Protein AF-A0A061HMY9-F1 (afdb_monomer_lite)

Foldseek 3Di:
DDPDPDQQPDDLVNLLVQLVVDVAREAEQEDDDPVSTSDAPVSSCVSNVNRYQAEYCYDHAFDDGPNDTHHHPYVDDDDPDD

pLDDT: mean 71.84, std 17.56, range [32.06, 90.12]

InterPro domains:
  IPR012302 Malic enzyme, NAD-binding [PF03949] (1-76)
  IPR036291 NAD(P)-binding domain superfamily [SSF51735] (1-77)

Secondary structure (DSSP, 8-state):
------TTSS-HHHHHHHHHH-SS-EE----SSGGG-SS-HHHHHHHHTT--EE--SS----EEETTEEEPP--SS------

Structure (mmCIF, N/CA/C/O backbone):
data_AF-A0A061HMY9-F1
#
_entry.id   AF-A0A061HMY9-F1
#
loop_
_atom_site.group_PDB
_atom_site.id
_atom_site.type_symbol
_atom_site.label_atom_id
_atom_site.label_alt_id
_atom_site.label_comp_id
_atom_site.label_asym_id
_atom_site.label_entity_id
_atom_site.label_seq_id
_atom_site.pdbx_PDB_ins_code
_atom_site.Cartn_x
_atom_site.Cartn_y
_atom_site.Cartn_z
_atom_site.occupancy
_atom_site.B_iso_or_equiv
_atom_site.auth_seq_id
_atom_site.auth_comp_id
_atom_site.auth_asym_id
_atom_site.auth_atom_id
_atom_site.pdbx_PDB_model_num
ATOM 1 N N . MET A 1 1 ? 0.859 -13.128 -8.622 1.00 42.50 1 MET A N 1
ATOM 2 C CA . MET A 1 1 ? 2.311 -12.955 -8.413 1.00 42.50 1 MET A CA 1
ATOM 3 C C . MET A 1 1 ? 2.821 -12.069 -9.542 1.00 42.50 1 MET A C 1
ATOM 5 O O . MET A 1 1 ? 2.924 -12.550 -10.662 1.00 42.50 1 MET A O 1
ATOM 9 N N . GLY A 1 2 ? 2.997 -10.766 -9.306 1.00 39.56 2 GLY A N 1
ATOM 10 C CA . GLY A 1 2 ? 3.579 -9.858 -10.300 1.00 39.56 2 GLY A CA 1
ATOM 11 C C . GLY A 1 2 ? 5.099 -9.862 -10.160 1.00 39.56 2 GLY A C 1
ATOM 12 O O . GLY A 1 2 ? 5.599 -9.428 -9.132 1.00 39.56 2 GLY A O 1
ATOM 13 N N . LEU A 1 3 ? 5.812 -10.385 -11.160 1.00 44.28 3 LEU A N 1
ATOM 14 C CA . LEU A 1 3 ? 7.282 -10.404 -11.254 1.00 44.28 3 LEU A CA 1
ATOM 15 C C . LEU A 1 3 ? 7.763 -9.403 -12.319 1.00 44.28 3 LEU A C 1
ATOM 17 O O . LEU A 1 3 ? 8.587 -9.741 -13.163 1.00 44.28 3 LEU A O 1
ATOM 21 N N . SER A 1 4 ? 7.198 -8.194 -12.348 1.00 43.59 4 SER A N 1
ATOM 22 C CA . SER A 1 4 ? 7.591 -7.180 -13.332 1.00 43.59 4 SER A CA 1
ATOM 23 C C . SER A 1 4 ? 8.361 -6.076 -12.630 1.00 43.59 4 SER A C 1
ATOM 25 O O . SER A 1 4 ? 7.777 -5.254 -11.935 1.00 43.59 4 SER A O 1
ATOM 27 N N . THR A 1 5 ? 9.674 -6.072 -12.837 1.00 41.84 5 THR A N 1
ATOM 28 C CA . THR A 1 5 ? 10.630 -5.007 -12.507 1.00 41.84 5 THR A CA 1
ATOM 29 C C . THR A 1 5 ? 10.364 -3.760 -13.357 1.00 41.84 5 THR A C 1
ATOM 31 O O . THR A 1 5 ? 11.203 -3.333 -14.152 1.00 41.84 5 THR A O 1
ATOM 34 N N . THR A 1 6 ? 9.156 -3.206 -13.274 1.00 47.12 6 THR A N 1
ATOM 35 C CA . THR A 1 6 ? 8.743 -2.035 -14.048 1.00 47.12 6 THR A CA 1
ATOM 36 C C . THR A 1 6 ? 8.219 -0.970 -13.099 1.00 47.12 6 THR A C 1
ATOM 38 O O . THR A 1 6 ? 7.142 -1.101 -12.519 1.00 47.12 6 THR A O 1
ATOM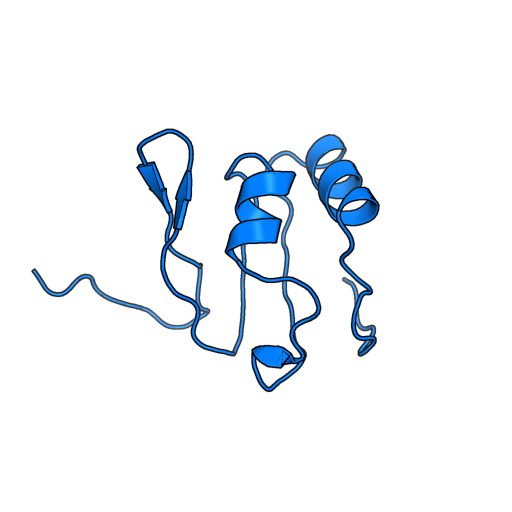 41 N N . ARG A 1 7 ? 8.985 0.117 -12.974 1.00 47.31 7 ARG A N 1
ATOM 42 C CA . ARG A 1 7 ? 8.591 1.338 -12.264 1.00 47.31 7 ARG A CA 1
ATOM 43 C C . ARG A 1 7 ? 7.204 1.784 -12.763 1.00 47.31 7 ARG A C 1
ATOM 45 O O . ARG A 1 7 ? 7.016 1.946 -13.966 1.00 47.31 7 ARG A O 1
ATOM 52 N N . GLY A 1 8 ? 6.229 1.936 -11.863 1.00 52.44 8 GLY A N 1
ATOM 53 C CA . GLY A 1 8 ? 4.850 2.326 -12.205 1.00 52.44 8 GLY A CA 1
ATOM 54 C C . GLY A 1 8 ? 3.888 1.185 -12.574 1.00 52.44 8 GLY A C 1
ATOM 55 O O . GLY A 1 8 ? 2.759 1.457 -12.984 1.00 52.44 8 GLY A O 1
ATOM 56 N N . ALA A 1 9 ? 4.279 -0.085 -12.402 1.00 62.97 9 ALA A N 1
ATOM 57 C CA . ALA A 1 9 ? 3.374 -1.227 -12.581 1.00 62.97 9 ALA A CA 1
ATOM 58 C C . ALA A 1 9 ? 2.189 -1.228 -11.591 1.00 62.97 9 ALA A C 1
ATOM 60 O O . ALA A 1 9 ? 1.142 -1.806 -11.881 1.00 62.97 9 ALA A O 1
ATOM 61 N N . PHE A 1 10 ? 2.328 -0.559 -10.443 1.00 70.44 10 PHE A N 1
ATOM 62 C CA . PHE A 1 10 ? 1.292 -0.437 -9.420 1.00 70.44 10 PHE A CA 1
ATOM 63 C C . PHE A 1 10 ? 0.705 0.977 -9.372 1.00 70.44 10 PHE A C 1
ATOM 65 O O . PHE A 1 10 ? 0.848 1.699 -8.393 1.00 70.44 10 PHE A O 1
ATOM 72 N N . ASN A 1 11 ? 0.017 1.375 -10.442 1.00 80.38 11 ASN A N 1
ATOM 73 C CA . ASN A 1 11 ? -0.739 2.627 -10.449 1.00 80.38 11 ASN A CA 1
ATOM 74 C C . ASN A 1 11 ? -2.062 2.517 -9.662 1.00 80.38 11 ASN A C 1
ATOM 76 O O . ASN A 1 11 ? -2.546 1.421 -9.357 1.00 80.38 11 ASN A O 1
ATOM 80 N N . GLU A 1 12 ? -2.681 3.668 -9.380 1.00 85.62 12 GLU A N 1
ATOM 81 C CA . GLU A 1 12 ? -3.933 3.764 -8.620 1.00 85.62 12 GLU A CA 1
ATOM 82 C C . GLU A 1 12 ? -5.038 2.856 -9.169 1.00 85.62 12 GLU A C 1
ATOM 84 O O . GLU A 1 12 ? -5.713 2.164 -8.407 1.00 85.62 12 GLU A O 1
ATOM 89 N N . GLN A 1 13 ? -5.222 2.823 -10.491 1.00 86.00 13 GLN A N 1
ATOM 90 C CA . GLN A 1 13 ? -6.292 2.041 -11.111 1.00 86.00 13 GLN A CA 1
ATOM 91 C C . GLN A 1 13 ? -6.102 0.542 -10.865 1.00 86.00 13 GLN A C 1
ATOM 93 O O . GLN A 1 13 ? -7.059 -0.160 -10.531 1.00 86.00 13 GLN A O 1
ATOM 98 N N . ILE A 1 14 ? -4.865 0.054 -10.985 1.00 85.81 14 ILE A N 1
ATOM 99 C CA . ILE A 1 14 ? -4.518 -1.347 -10.741 1.00 85.81 14 ILE A CA 1
ATOM 100 C C . ILE A 1 14 ? -4.729 -1.684 -9.265 1.00 85.81 14 ILE A C 1
ATOM 102 O O . ILE A 1 14 ? -5.398 -2.671 -8.960 1.00 85.81 14 ILE A O 1
ATOM 106 N N . ILE A 1 15 ? -4.237 -0.850 -8.346 1.00 86.38 15 ILE A N 1
ATOM 107 C CA . ILE A 1 15 ? -4.377 -1.095 -6.905 1.00 86.38 15 ILE A CA 1
ATOM 108 C C . ILE A 1 15 ? -5.841 -1.058 -6.463 1.00 86.38 15 ILE A C 1
ATOM 110 O O . ILE A 1 15 ? -6.287 -1.963 -5.755 1.00 86.38 15 ILE A O 1
ATOM 114 N N . ARG A 1 16 ? -6.627 -0.083 -6.928 1.00 87.94 16 ARG A N 1
ATOM 115 C CA . ARG A 1 16 ? -8.068 -0.027 -6.640 1.00 87.94 16 ARG A CA 1
ATOM 116 C C . ARG A 1 16 ? -8.800 -1.244 -7.184 1.00 87.94 16 ARG A C 1
ATOM 118 O O . ARG A 1 16 ? -9.649 -1.802 -6.495 1.00 87.94 16 ARG A O 1
ATOM 125 N N . LYS A 1 17 ? -8.452 -1.697 -8.390 1.00 87.88 17 LYS A N 1
ATOM 126 C CA . LYS A 1 17 ? -9.037 -2.910 -8.971 1.00 87.88 17 LYS A CA 1
ATOM 127 C C . LYS A 1 17 ? -8.662 -4.156 -8.166 1.00 87.88 17 LYS A C 1
ATOM 129 O O . LYS A 1 17 ? -9.525 -4.992 -7.918 1.00 87.88 17 LYS A O 1
ATOM 134 N N . MET A 1 18 ? -7.421 -4.260 -7.688 1.00 85.38 18 MET A N 1
ATOM 135 C CA . MET A 1 18 ? -7.002 -5.343 -6.791 1.00 85.38 18 MET A CA 1
ATOM 136 C C . MET A 1 18 ? -7.762 -5.319 -5.460 1.00 85.38 18 MET A C 1
ATOM 138 O O . MET A 1 18 ? -8.173 -6.381 -4.997 1.00 85.38 18 MET A O 1
ATOM 142 N N . ALA A 1 19 ? -7.991 -4.135 -4.885 1.00 87.38 19 ALA A N 1
ATOM 143 C CA . ALA A 1 19 ? -8.766 -3.954 -3.656 1.00 87.38 19 ALA A CA 1
ATOM 144 C C . ALA A 1 19 ? -10.272 -4.208 -3.832 1.00 87.38 19 ALA A C 1
ATOM 146 O O . ALA A 1 19 ? -10.945 -4.592 -2.881 1.00 87.38 19 ALA A O 1
ATOM 147 N N . ALA A 1 20 ? -10.810 -4.011 -5.037 1.00 87.25 20 ALA A N 1
ATOM 148 C CA . ALA A 1 20 ? -12.191 -4.367 -5.354 1.00 87.25 20 ALA A CA 1
ATOM 149 C C . ALA A 1 20 ? -12.375 -5.887 -5.503 1.00 87.25 20 ALA A C 1
ATOM 151 O O . ALA A 1 20 ? -13.418 -6.420 -5.139 1.00 87.25 20 ALA A O 1
ATOM 152 N N . LEU A 1 21 ? -11.364 -6.583 -6.034 1.00 87.25 21 LEU A N 1
ATOM 153 C CA . LEU A 1 21 ? -11.409 -8.029 -6.271 1.00 87.25 21 LEU A CA 1
ATOM 154 C C . LEU A 1 21 ? -11.018 -8.863 -5.043 1.00 87.25 21 LEU A C 1
ATOM 156 O O . LEU A 1 21 ? -11.400 -10.026 -4.957 1.00 87.25 21 LEU A O 1
ATOM 160 N N . ASN A 1 22 ? -10.251 -8.297 -4.109 1.00 81.50 22 ASN A N 1
ATOM 161 C CA . ASN A 1 22 ? -9.712 -9.015 -2.957 1.00 81.50 22 ASN A CA 1
ATOM 162 C C . ASN A 1 22 ? -9.938 -8.212 -1.678 1.00 81.50 22 ASN A C 1
ATOM 164 O O . ASN A 1 22 ? -9.626 -7.026 -1.627 1.00 81.50 22 ASN A O 1
ATOM 168 N N . ALA A 1 23 ? -10.398 -8.880 -0.617 1.00 80.12 23 ALA A N 1
ATOM 169 C CA . ALA A 1 23 ? -10.615 -8.233 0.676 1.00 80.12 23 ALA A CA 1
ATOM 170 C C . ALA A 1 23 ? -9.316 -7.666 1.282 1.00 80.12 23 ALA A C 1
ATOM 172 O O . ALA A 1 23 ? -9.352 -6.581 1.850 1.00 80.12 23 ALA A O 1
ATOM 173 N N . ASN A 1 24 ? -8.190 -8.373 1.114 1.00 80.12 24 ASN A N 1
ATOM 174 C CA . ASN A 1 24 ? -6.862 -7.980 1.599 1.00 80.12 24 ASN A CA 1
ATOM 175 C C . ASN A 1 24 ? -5.833 -8.134 0.462 1.00 80.12 24 ASN A C 1
ATOM 177 O O . ASN A 1 24 ? -5.204 -9.190 0.344 1.00 80.12 24 ASN A O 1
ATOM 181 N N . PRO A 1 25 ? -5.699 -7.147 -0.442 1.00 84.50 25 PRO A N 1
ATOM 182 C CA . PRO A 1 25 ? -4.756 -7.240 -1.550 1.00 84.50 25 PRO A CA 1
ATOM 183 C C . PRO A 1 25 ? -3.314 -7.196 -1.035 1.00 84.50 25 PRO A C 1
ATOM 185 O O . PRO A 1 25 ? -2.972 -6.389 -0.174 1.00 84.50 25 PRO A O 1
ATOM 188 N N . ILE A 1 26 ? -2.453 -8.047 -1.586 1.00 83.25 26 ILE A N 1
ATOM 189 C CA . ILE A 1 26 ? -1.030 -8.078 -1.243 1.00 83.25 26 ILE A CA 1
ATOM 190 C C . ILE A 1 26 ? -0.274 -7.187 -2.233 1.00 83.25 26 ILE A C 1
ATOM 192 O O . ILE A 1 26 ? -0.317 -7.433 -3.439 1.00 83.25 26 ILE A O 1
ATOM 196 N N . ILE A 1 27 ? 0.410 -6.160 -1.726 1.00 83.06 27 ILE A N 1
ATOM 197 C CA . ILE A 1 27 ? 1.206 -5.210 -2.511 1.00 83.06 27 ILE A CA 1
ATOM 198 C C . ILE A 1 27 ? 2.662 -5.349 -2.073 1.00 83.06 27 ILE A C 1
ATOM 200 O O . ILE A 1 27 ? 3.012 -5.057 -0.932 1.00 83.06 27 ILE A O 1
ATOM 204 N N . MET A 1 28 ? 3.501 -5.828 -2.987 1.00 80.00 28 MET A N 1
ATOM 205 C CA . MET A 1 28 ? 4.915 -6.102 -2.738 1.00 80.00 28 MET A CA 1
ATOM 206 C C . MET A 1 28 ? 5.771 -5.333 -3.741 1.00 80.00 28 MET A C 1
ATOM 208 O O . MET A 1 28 ? 6.101 -5.893 -4.788 1.00 80.00 28 MET A O 1
ATOM 212 N N . PRO A 1 29 ? 6.095 -4.054 -3.486 1.00 74.19 29 PRO A N 1
ATOM 213 C CA . PRO A 1 29 ? 7.074 -3.370 -4.309 1.00 74.19 29 PRO A CA 1
ATOM 214 C C . PRO A 1 29 ? 8.455 -3.959 -4.016 1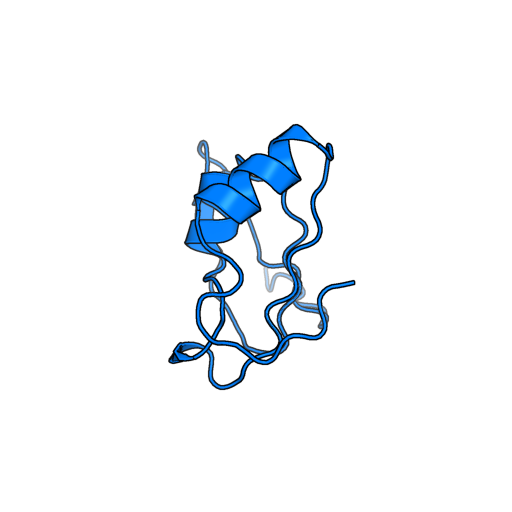.00 74.19 29 PRO A C 1
ATOM 216 O O . PRO A 1 29 ? 8.914 -3.979 -2.871 1.00 74.19 29 PRO A O 1
ATOM 219 N N . LEU A 1 30 ? 9.088 -4.496 -5.055 1.00 70.12 30 LEU A N 1
ATOM 220 C CA . LEU A 1 30 ? 10.394 -5.156 -4.965 1.00 70.12 30 LEU A CA 1
ATOM 221 C C . LEU A 1 30 ? 11.519 -4.274 -5.522 1.00 70.12 30 LEU A C 1
ATOM 223 O O . LEU A 1 30 ? 12.692 -4.632 -5.406 1.00 70.12 30 LEU A O 1
ATOM 227 N N . SER A 1 31 ? 11.178 -3.137 -6.136 1.00 62.44 31 SER A N 1
ATOM 228 C CA . SER A 1 31 ? 12.151 -2.209 -6.701 1.00 62.44 31 SER A CA 1
ATOM 229 C C . SER A 1 31 ? 12.857 -1.395 -5.611 1.00 62.44 31 SER A C 1
ATOM 231 O O . SER A 1 31 ? 12.219 -0.693 -4.829 1.00 62.44 31 SER A O 1
ATOM 233 N N . ASN A 1 32 ? 14.194 -1.445 -5.612 1.00 57.03 32 ASN A N 1
ATOM 234 C CA . ASN A 1 32 ? 15.064 -0.636 -4.755 1.00 57.03 32 ASN A CA 1
ATOM 235 C C . ASN A 1 32 ? 15.856 0.394 -5.587 1.00 57.03 32 ASN A C 1
ATOM 237 O O . ASN A 1 32 ? 16.216 0.098 -6.733 1.00 57.03 32 ASN A O 1
ATOM 241 N N . PRO A 1 33 ? 16.225 1.562 -5.016 1.00 58.56 33 PRO A N 1
ATOM 242 C CA . PRO A 1 33 ? 15.863 2.086 -3.683 1.00 58.56 33 PRO A CA 1
ATOM 243 C C . PRO A 1 33 ? 14.398 2.561 -3.597 1.00 58.56 33 PRO A C 1
ATOM 245 O O . PRO A 1 33 ? 13.709 2.574 -4.609 1.00 58.56 33 PRO A O 1
ATOM 248 N N . SER A 1 34 ? 13.921 2.958 -2.409 1.00 60.00 34 SER A N 1
ATOM 249 C CA . SER A 1 34 ? 12.522 3.350 -2.134 1.00 60.00 34 SER A CA 1
ATOM 250 C C . SER A 1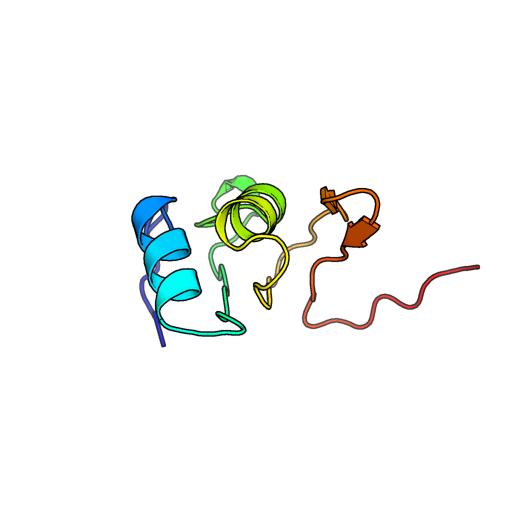 34 ? 11.964 4.407 -3.097 1.00 60.00 34 SER A C 1
ATOM 252 O O . SER A 1 34 ? 10.787 4.358 -3.439 1.00 60.00 34 SER A O 1
ATOM 254 N N . ASP A 1 35 ? 12.813 5.316 -3.587 1.00 59.81 35 ASP A N 1
ATOM 255 C CA . ASP A 1 35 ? 12.470 6.333 -4.598 1.00 59.81 35 ASP A CA 1
ATOM 256 C C . ASP A 1 35 ? 12.143 5.741 -5.981 1.00 59.81 35 ASP A C 1
ATOM 258 O O . ASP A 1 35 ? 11.543 6.391 -6.840 1.00 59.81 35 ASP A O 1
ATOM 262 N N . ASN A 1 36 ? 12.533 4.488 -6.215 1.00 59.59 36 ASN A N 1
ATOM 263 C CA . ASN A 1 36 ? 12.200 3.698 -7.395 1.00 59.59 36 ASN A CA 1
ATOM 264 C C . ASN A 1 36 ? 11.105 2.655 -7.126 1.00 59.59 36 ASN A C 1
ATOM 266 O O . ASN A 1 36 ? 10.789 1.890 -8.037 1.00 59.59 36 ASN A O 1
ATOM 270 N N . SER A 1 37 ? 10.533 2.622 -5.919 1.00 63.50 37 SER A N 1
ATOM 271 C CA . SER A 1 37 ? 9.448 1.706 -5.570 1.00 63.50 37 SER A CA 1
ATOM 272 C C . SER A 1 37 ? 8.270 1.886 -6.527 1.00 63.50 37 SER A C 1
ATOM 274 O O . SER A 1 37 ? 7.914 3.007 -6.891 1.00 63.50 37 SER A O 1
ATOM 276 N N . GLU A 1 38 ? 7.642 0.786 -6.943 1.00 68.31 38 GLU A N 1
ATOM 277 C CA . GLU A 1 38 ? 6.504 0.836 -7.863 1.00 68.31 38 GLU A CA 1
ATOM 278 C C . GLU A 1 38 ? 5.259 1.519 -7.271 1.00 68.31 38 GLU A C 1
ATOM 280 O O . GLU A 1 38 ? 4.383 1.931 -8.030 1.00 68.31 38 GLU A O 1
ATOM 285 N N . CYS A 1 39 ? 5.176 1.602 -5.942 1.00 76.88 39 CYS A N 1
ATOM 286 C CA . CYS A 1 39 ? 4.121 2.259 -5.174 1.00 76.88 39 CYS A CA 1
ATOM 287 C C . CYS A 1 39 ? 4.659 2.592 -3.776 1.00 76.88 39 CYS A C 1
ATOM 289 O O . CYS A 1 39 ? 5.400 1.797 -3.185 1.00 76.88 39 CYS A O 1
ATOM 291 N N . THR A 1 40 ? 4.276 3.736 -3.214 1.00 84.50 40 THR A N 1
ATOM 292 C CA . THR A 1 40 ? 4.575 4.059 -1.812 1.00 84.50 40 THR A CA 1
ATOM 293 C C . THR A 1 40 ? 3.579 3.390 -0.861 1.00 84.50 40 THR A C 1
ATOM 295 O O . THR A 1 40 ? 2.482 2.984 -1.252 1.00 84.50 40 THR A O 1
ATOM 298 N N . PHE A 1 41 ? 3.943 3.278 0.419 1.00 86.19 41 PHE A N 1
ATOM 299 C CA . PHE A 1 41 ? 3.030 2.747 1.432 1.00 86.19 41 PHE A CA 1
ATOM 300 C C . PHE A 1 41 ? 1.795 3.640 1.648 1.00 86.19 41 PHE A C 1
ATOM 302 O O . PHE A 1 41 ? 0.696 3.128 1.869 1.00 86.19 41 PHE A O 1
ATOM 309 N N . GLU A 1 42 ? 1.950 4.962 1.537 1.00 87.12 42 GLU A N 1
ATOM 310 C CA . GLU A 1 42 ? 0.837 5.912 1.637 1.00 87.12 42 GLU A CA 1
ATOM 311 C C . GLU A 1 42 ? -0.187 5.689 0.520 1.00 87.12 42 GLU A C 1
ATOM 313 O O . GLU A 1 42 ? -1.378 5.531 0.788 1.00 87.12 42 GLU A O 1
ATOM 318 N N . GLU A 1 43 ? 0.279 5.601 -0.725 1.00 87.81 43 GLU A N 1
ATOM 319 C CA . GLU A 1 43 ? -0.566 5.348 -1.892 1.00 87.81 43 GLU A CA 1
ATOM 320 C C . GLU A 1 43 ? -1.287 4.003 -1.790 1.00 87.81 43 GLU A C 1
ATOM 322 O O . GLU A 1 43 ? -2.509 3.937 -1.933 1.00 87.81 43 GLU A O 1
ATOM 327 N N . ALA A 1 44 ? -0.555 2.936 -1.454 1.00 87.44 44 ALA A N 1
ATOM 328 C CA . ALA A 1 44 ? -1.123 1.611 -1.240 1.00 87.44 44 ALA A CA 1
ATOM 329 C C . ALA A 1 44 ? -2.219 1.635 -0.165 1.00 87.44 44 ALA A C 1
ATOM 331 O O . ALA A 1 44 ? -3.310 1.097 -0.367 1.00 87.44 44 ALA A O 1
ATOM 332 N N . THR A 1 45 ? -1.962 2.298 0.962 1.00 88.12 45 THR A N 1
ATOM 333 C CA . THR A 1 45 ? -2.921 2.426 2.065 1.00 88.12 45 THR A CA 1
ATOM 334 C C . THR A 1 45 ? -4.154 3.213 1.627 1.00 88.12 45 THR A C 1
ATOM 336 O O . THR A 1 45 ? -5.281 2.742 1.786 1.00 88.12 45 THR A O 1
AT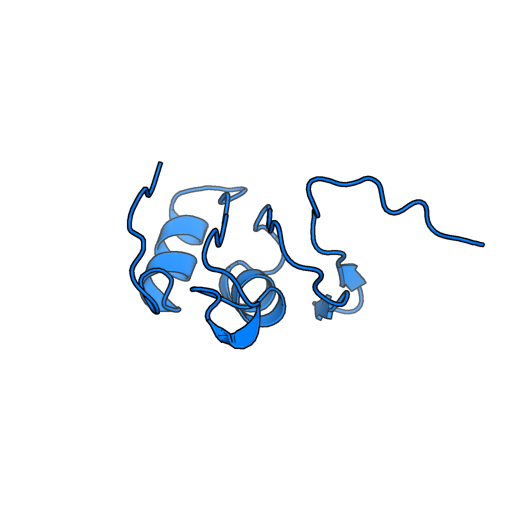OM 339 N N . LYS A 1 46 ? -3.960 4.366 0.985 1.00 89.81 46 LYS A N 1
ATOM 340 C CA . LYS A 1 46 ? -5.039 5.241 0.518 1.00 89.81 46 LYS A CA 1
ATOM 341 C C . LYS A 1 46 ? -5.927 4.561 -0.521 1.00 89.81 46 LYS A C 1
ATOM 343 O O . LYS A 1 46 ? -7.153 4.607 -0.426 1.00 89.81 46 LYS A O 1
ATOM 348 N N . TRP A 1 47 ? -5.333 3.914 -1.519 1.00 90.12 47 TRP A N 1
ATOM 349 C CA . TRP A 1 47 ? -6.066 3.310 -2.634 1.00 90.12 47 TRP A CA 1
ATOM 350 C C . TRP A 1 47 ? -6.775 2.010 -2.259 1.00 90.12 47 TRP A C 1
ATOM 352 O O . TRP A 1 47 ? -7.761 1.648 -2.901 1.00 90.12 47 TRP A O 1
ATOM 362 N N . THR A 1 48 ? -6.322 1.336 -1.199 1.00 88.25 48 THR A N 1
ATOM 363 C CA . THR A 1 48 ? -6.957 0.117 -0.671 1.00 88.25 48 THR A CA 1
ATOM 364 C C . THR A 1 48 ? -7.795 0.349 0.583 1.00 88.25 48 THR A C 1
ATOM 366 O O . THR A 1 48 ? -8.341 -0.604 1.139 1.00 88.25 48 THR A O 1
ATOM 369 N N . ASN A 1 49 ? -7.933 1.604 1.020 1.00 87.31 49 ASN A N 1
ATOM 370 C CA . ASN A 1 49 ? -8.624 1.988 2.248 1.00 87.31 49 ASN A CA 1
ATOM 371 C C . ASN A 1 49 ? -8.083 1.263 3.499 1.00 87.31 49 ASN A C 1
ATOM 373 O O . ASN A 1 49 ? -8.851 0.754 4.314 1.00 87.31 49 ASN A O 1
ATOM 377 N N . GLY A 1 50 ? -6.757 1.154 3.605 1.00 84.75 50 GLY A N 1
ATOM 378 C CA . GLY A 1 50 ? -6.067 0.505 4.722 1.00 84.75 50 GLY A CA 1
ATOM 379 C C . GLY A 1 50 ? -6.120 -1.024 4.729 1.00 84.75 50 GLY A C 1
ATOM 380 O O . GLY A 1 50 ? -5.743 -1.629 5.727 1.00 84.75 50 GLY A O 1
ATOM 381 N N . LYS A 1 51 ? -6.588 -1.661 3.648 1.00 84.31 51 LYS A N 1
ATOM 382 C CA . LYS A 1 51 ? -6.733 -3.126 3.568 1.00 84.31 51 LYS A CA 1
ATOM 383 C C . LYS A 1 51 ? -5.531 -3.840 2.955 1.00 84.31 51 LYS A C 1
ATOM 385 O O . LYS A 1 51 ? -5.440 -5.064 3.039 1.00 84.31 51 LYS A O 1
ATOM 390 N N . ALA A 1 52 ? -4.645 -3.112 2.277 1.00 85.38 52 ALA A N 1
ATOM 391 C CA . ALA A 1 52 ? -3.488 -3.722 1.642 1.00 85.38 52 ALA A CA 1
ATOM 392 C C . ALA A 1 52 ? -2.509 -4.293 2.667 1.00 85.38 52 ALA A C 1
ATOM 394 O O . ALA A 1 52 ? -2.084 -3.610 3.596 1.00 85.38 52 ALA A O 1
ATOM 395 N N . ILE A 1 53 ? -2.067 -5.521 2.415 1.00 84.38 53 ILE A N 1
ATOM 396 C CA . ILE A 1 53 ? -0.879 -6.077 3.053 1.00 84.38 53 ILE A CA 1
ATOM 397 C C . ILE A 1 53 ? 0.313 -5.580 2.241 1.00 84.38 53 ILE A C 1
ATOM 399 O O . ILE A 1 53 ? 0.553 -6.050 1.128 1.00 84.38 53 ILE A O 1
ATOM 403 N N . PHE A 1 54 ? 1.021 -4.592 2.780 1.00 84.19 54 PHE A N 1
ATOM 404 C CA . PHE A 1 54 ? 2.156 -3.968 2.110 1.00 84.19 54 PHE A CA 1
ATOM 405 C C . PHE A 1 54 ? 3.470 -4.568 2.599 1.00 84.19 54 PHE A C 1
ATOM 407 O O . PHE A 1 54 ? 3.845 -4.326 3.744 1.00 84.19 54 PHE A O 1
ATOM 414 N N . ALA A 1 55 ? 4.161 -5.309 1.734 1.00 79.94 55 ALA A N 1
ATOM 415 C CA . ALA A 1 55 ? 5.427 -5.963 2.046 1.00 79.94 55 ALA A CA 1
ATOM 416 C C . ALA A 1 55 ? 6.556 -5.421 1.168 1.00 79.94 55 ALA A C 1
ATOM 418 O O . ALA A 1 55 ? 6.663 -5.747 -0.008 1.00 79.94 55 ALA A O 1
ATOM 419 N N . SER A 1 56 ? 7.409 -4.594 1.767 1.00 74.94 56 SER A N 1
ATOM 420 C CA . SER A 1 56 ? 8.550 -3.959 1.106 1.00 74.94 56 SER A CA 1
ATOM 421 C C . SER A 1 56 ? 9.869 -4.427 1.718 1.00 74.94 56 SER A C 1
ATOM 423 O O . SER A 1 56 ? 9.946 -4.678 2.923 1.00 74.94 56 SER A O 1
ATOM 425 N N . GLY A 1 57 ? 10.911 -4.512 0.885 1.00 67.62 57 GLY A N 1
ATOM 426 C CA . GLY A 1 57 ? 12.295 -4.710 1.328 1.00 67.62 57 GLY A CA 1
ATOM 427 C C . GLY A 1 57 ? 12.982 -3.424 1.807 1.00 67.62 57 GLY A C 1
ATOM 428 O O . GLY A 1 57 ? 13.951 -3.490 2.563 1.00 67.62 57 GLY A O 1
ATOM 429 N N . SER A 1 58 ? 12.477 -2.260 1.393 1.00 71.69 58 SER A N 1
ATOM 430 C CA . SER A 1 58 ? 12.947 -0.941 1.823 1.00 71.69 58 SER A CA 1
ATOM 431 C C . SER A 1 58 ? 12.118 -0.384 2.983 1.00 71.69 58 SER A C 1
ATOM 433 O O . SER A 1 58 ? 10.901 -0.603 3.000 1.00 71.69 58 SER A O 1
ATOM 435 N N . PRO A 1 59 ? 12.728 0.378 3.914 1.00 73.69 59 PRO A N 1
ATOM 436 C CA . PRO A 1 59 ? 12.018 0.994 5.029 1.00 73.69 59 PRO A CA 1
ATOM 437 C C . PRO A 1 59 ? 11.022 2.051 4.531 1.00 73.69 59 PRO A C 1
ATOM 439 O O . PRO A 1 59 ? 11.359 2.897 3.706 1.00 73.69 59 PRO A O 1
ATOM 442 N N . PHE A 1 60 ? 9.804 2.005 5.067 1.00 80.75 60 PHE A N 1
ATOM 443 C CA . PHE A 1 60 ? 8.745 2.995 4.866 1.00 80.75 60 PHE A CA 1
ATOM 444 C C . PHE A 1 60 ? 8.246 3.475 6.228 1.00 80.75 60 PHE A C 1
ATOM 446 O O . PHE A 1 60 ? 8.260 2.717 7.201 1.00 80.75 60 PHE A O 1
ATOM 453 N N . LEU A 1 61 ? 7.806 4.730 6.295 1.00 84.06 61 LEU A N 1
ATOM 454 C CA . LEU A 1 61 ? 7.229 5.297 7.510 1.00 84.06 61 LEU A CA 1
ATOM 455 C C . LEU A 1 61 ? 5.771 4.839 7.690 1.00 84.06 61 LEU A C 1
ATOM 457 O O . LEU A 1 61 ? 5.083 4.617 6.691 1.00 84.06 61 LEU A O 1
ATOM 461 N N . PRO A 1 62 ? 5.283 4.704 8.937 1.00 85.25 62 PRO A N 1
ATOM 462 C CA . PRO A 1 62 ? 3.859 4.547 9.216 1.00 85.25 62 PRO A CA 1
ATOM 463 C C . PRO A 1 62 ? 3.055 5.734 8.678 1.00 85.25 62 PRO A C 1
ATOM 465 O O . PRO A 1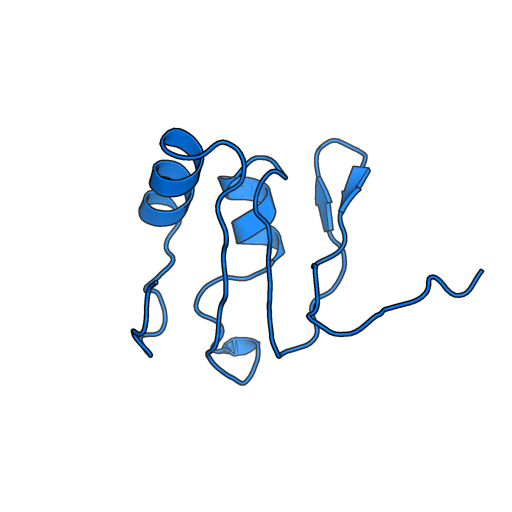 62 ? 3.550 6.860 8.658 1.00 85.25 62 PRO A O 1
ATOM 468 N N . VAL A 1 63 ? 1.805 5.492 8.285 1.00 87.25 63 VAL A N 1
ATOM 469 C CA . VAL A 1 63 ? 0.909 6.530 7.754 1.00 87.25 63 VAL A CA 1
ATOM 470 C C . VAL A 1 63 ? -0.387 6.575 8.548 1.00 87.25 63 VAL A C 1
ATOM 472 O O . VAL A 1 63 ? -0.884 5.551 9.017 1.00 87.25 63 VAL A O 1
ATOM 475 N N . MET A 1 64 ? -0.945 7.772 8.706 1.00 85.25 64 MET A N 1
ATOM 476 C CA . MET A 1 64 ? -2.266 7.952 9.302 1.00 85.25 64 MET A CA 1
ATOM 477 C C . MET A 1 64 ? -3.338 7.713 8.241 1.00 85.25 64 MET A C 1
ATOM 479 O O . MET A 1 64 ? -3.387 8.417 7.236 1.00 85.25 64 MET A O 1
ATOM 483 N N . HIS A 1 65 ? -4.225 6.753 8.484 1.00 83.38 65 HIS A N 1
ATOM 484 C CA . HIS A 1 65 ? -5.382 6.477 7.637 1.00 83.38 65 HIS A CA 1
ATOM 485 C C . HIS A 1 65 ? -6.620 6.296 8.512 1.00 83.38 65 HIS A C 1
ATOM 487 O O . HIS A 1 65 ? -6.622 5.478 9.428 1.00 83.38 65 HIS A O 1
ATOM 493 N N . ASP A 1 66 ? -7.667 7.077 8.244 1.00 83.56 66 ASP A N 1
ATOM 494 C CA . ASP A 1 66 ? -8.942 7.032 8.981 1.00 83.56 66 ASP A CA 1
ATOM 495 C C . ASP A 1 66 ? -8.782 7.163 10.514 1.00 83.56 66 ASP A C 1
ATOM 497 O O . ASP A 1 66 ? -9.344 6.411 11.309 1.00 83.56 66 ASP A O 1
ATOM 501 N N . GLY A 1 67 ? -7.913 8.088 10.943 1.00 85.00 67 GLY A N 1
ATOM 502 C CA . GLY A 1 67 ? -7.615 8.324 12.361 1.00 85.00 67 GLY A CA 1
ATOM 503 C C . GLY A 1 67 ? -6.785 7.225 13.039 1.00 85.00 67 GLY A C 1
ATOM 504 O O . GLY A 1 67 ? -6.541 7.309 14.240 1.00 85.00 67 GLY A O 1
ATOM 505 N N . LYS A 1 68 ? -6.325 6.214 12.292 1.00 81.75 68 LYS A N 1
ATOM 506 C CA . LYS A 1 68 ? -5.480 5.126 12.793 1.00 81.75 68 LYS A CA 1
ATOM 507 C C . LYS A 1 68 ? -4.091 5.199 12.178 1.00 81.75 68 LYS A C 1
ATOM 509 O O . LYS A 1 68 ? -3.942 5.417 10.978 1.00 81.75 68 LYS A O 1
ATOM 514 N N . LEU A 1 69 ? -3.074 4.968 13.000 1.00 83.12 69 LEU A N 1
ATOM 515 C CA . LEU A 1 69 ? -1.706 4.820 12.524 1.00 83.12 69 LEU A CA 1
ATOM 516 C C . LEU A 1 69 ? -1.528 3.400 11.980 1.00 83.12 69 LEU A C 1
ATOM 518 O O . LEU A 1 69 ? -1.600 2.429 12.734 1.00 83.12 69 LEU A O 1
ATOM 522 N N . ILE A 1 70 ? -1.334 3.278 10.670 1.00 84.38 70 ILE A N 1
ATOM 523 C CA . ILE A 1 70 ? -1.088 2.004 9.997 1.00 84.38 70 ILE A CA 1
ATOM 524 C C . ILE A 1 70 ? 0.411 1.886 9.743 1.00 84.38 70 ILE A C 1
ATOM 526 O O . ILE A 1 70 ? 1.055 2.817 9.259 1.00 84.38 70 ILE A O 1
ATOM 530 N N . TYR A 1 71 ? 0.969 0.728 10.079 1.00 83.00 71 TYR A N 1
ATOM 531 C CA . TYR A 1 71 ? 2.382 0.427 9.900 1.00 83.00 71 TYR A CA 1
ATOM 532 C C . TYR A 1 71 ? 2.580 -0.395 8.625 1.00 83.00 71 TYR A C 1
ATOM 534 O O . TY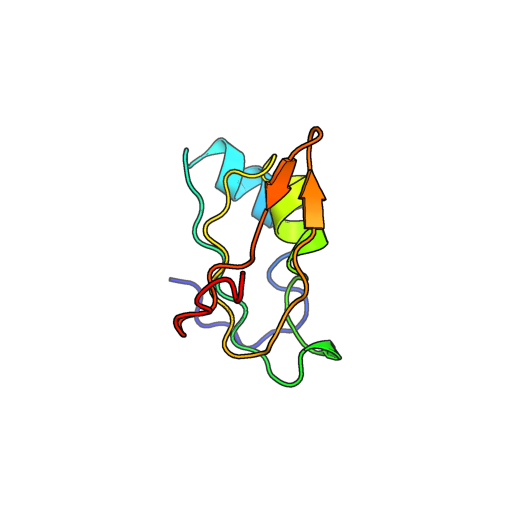R A 1 71 ? 1.796 -1.318 8.378 1.00 83.00 71 TYR A O 1
ATOM 542 N N . PRO A 1 72 ? 3.618 -0.112 7.820 1.00 76.69 72 PRO A N 1
ATOM 543 C CA . PRO A 1 72 ? 3.954 -0.983 6.708 1.00 76.69 72 PRO A CA 1
ATOM 544 C C . PRO A 1 72 ? 4.361 -2.343 7.268 1.00 76.69 72 PRO A C 1
ATOM 546 O O . PRO A 1 72 ? 5.170 -2.421 8.195 1.00 76.69 72 PRO A O 1
ATOM 549 N N . SER A 1 73 ? 3.829 -3.422 6.694 1.00 64.94 73 SER A N 1
ATOM 550 C CA . SER A 1 73 ? 4.269 -4.778 7.016 1.00 64.94 73 SER A CA 1
ATOM 551 C C . SER A 1 73 ? 5.630 -5.016 6.359 1.00 64.94 73 SER A C 1
ATOM 553 O O . SER A 1 73 ? 5.775 -5.692 5.350 1.00 64.94 73 SER A O 1
ATOM 555 N N . GLN A 1 74 ? 6.672 -4.406 6.917 1.00 54.19 74 GLN A N 1
ATOM 556 C CA . GLN A 1 74 ? 8.043 -4.767 6.586 1.00 54.19 74 GLN A CA 1
ATOM 557 C C . GLN A 1 74 ? 8.195 -6.258 6.906 1.00 54.19 74 GLN A C 1
ATOM 559 O O . GLN A 1 74 ? 7.837 -6.691 8.000 1.00 54.19 74 GLN A O 1
ATOM 564 N N . GLY A 1 75 ? 8.778 -7.050 6.007 1.00 41.62 75 GLY A N 1
ATOM 565 C CA . GLY A 1 75 ? 9.162 -8.444 6.288 1.00 41.62 75 GLY A CA 1
ATOM 566 C C . GLY A 1 75 ? 10.241 -8.587 7.379 1.00 41.62 75 GLY A C 1
ATOM 567 O O . GLY A 1 75 ? 10.928 -9.602 7.440 1.00 41.62 75 GLY A O 1
ATOM 568 N N . LYS A 1 76 ? 10.429 -7.563 8.219 1.00 36.56 76 LYS A N 1
ATOM 569 C CA . LYS A 1 76 ? 11.271 -7.532 9.408 1.00 36.56 76 LYS A CA 1
ATOM 570 C C . LYS A 1 76 ? 10.447 -7.003 10.577 1.00 36.56 76 LYS A C 1
ATOM 572 O O . LYS A 1 76 ? 9.867 -5.925 10.482 1.00 36.56 76 LYS A O 1
ATOM 577 N N . SER A 1 77 ? 10.437 -7.754 11.679 1.00 32.91 77 SER A N 1
ATOM 578 C CA . SER A 1 77 ? 9.845 -7.344 12.953 1.00 32.91 77 SER A CA 1
ATOM 579 C C . SER A 1 77 ? 10.351 -5.964 13.361 1.00 32.91 77 SER A C 1
ATOM 581 O O . SER A 1 77 ? 11.515 -5.814 13.728 1.00 32.91 77 SER A O 1
ATOM 583 N N . VAL A 1 78 ? 9.477 -4.964 13.328 1.00 41.94 78 VAL A N 1
ATOM 584 C CA . VAL A 1 78 ? 9.681 -3.727 14.078 1.00 41.94 78 VAL A CA 1
ATOM 585 C C . VAL A 1 78 ? 8.859 -3.849 15.351 1.00 41.94 78 VAL A C 1
ATOM 587 O O . VAL A 1 78 ? 7.649 -3.644 15.364 1.00 41.94 78 VAL A O 1
ATOM 590 N N . SER A 1 79 ? 9.516 -4.287 16.423 1.00 32.06 79 SER A N 1
ATOM 591 C CA . SER A 1 79 ? 8.952 -4.192 17.766 1.00 32.06 79 SER A CA 1
ATOM 592 C C . SER A 1 79 ? 8.709 -2.709 18.068 1.00 32.06 79 SER A C 1
ATOM 594 O O . SER A 1 79 ? 9.632 -1.914 17.866 1.00 32.06 79 SER A O 1
ATOM 596 N N . PRO A 1 80 ? 7.516 -2.301 18.532 1.00 37.53 80 PRO A N 1
ATOM 597 C CA . PRO A 1 80 ? 7.336 -0.951 19.038 1.00 37.53 80 PRO A CA 1
ATOM 598 C C . PRO A 1 80 ? 8.237 -0.809 20.268 1.00 37.53 80 PRO A C 1
ATOM 600 O O . PRO A 1 80 ? 8.078 -1.536 21.249 1.00 37.53 80 PRO A O 1
ATOM 603 N N . VAL A 1 81 ? 9.230 0.075 20.190 1.00 36.19 81 VAL A N 1
ATOM 604 C CA . VAL A 1 81 ? 9.929 0.538 21.388 1.00 36.19 81 VAL A CA 1
ATOM 605 C C . VAL A 1 81 ? 8.936 1.445 22.107 1.00 36.19 81 VAL A C 1
ATOM 607 O O . VAL A 1 81 ? 8.561 2.490 21.573 1.00 36.19 81 VAL A O 1
ATOM 610 N N . VAL A 1 82 ? 8.441 0.948 23.242 1.00 39.84 82 VAL A N 1
ATOM 611 C CA . VAL A 1 82 ? 7.707 1.707 24.265 1.00 39.84 82 VAL A CA 1
ATOM 612 C C . VAL A 1 82 ? 8.617 2.773 24.856 1.00 39.84 82 VAL A C 1
ATOM 614 O O . VAL A 1 82 ? 9.807 2.451 25.079 1.00 39.84 82 VAL A O 1
#

Sequence (82 aa):
MGLSTTRGAFNEQIIRKMAALNANPIIMPLSNPSDNSECTFEEATKWTNGKAIFASGSPFLPVMHDGKLIYPSQGKSVSPVV

Organism: NCBI:txid1268274

Radius of gyration: 12.35 Å; chains: 1; bounding box: 28×21×38 Å